Protein AF-A0AAE3UA78-F1 (afdb_monomer)

Organism: NCBI:txid3048013

Solvent-accessible surface area (backbone atoms only — not comparable to full-atom values): 9738 Å² total; per-residue (Å²): 110,79,44,75,43,37,38,24,72,67,59,72,87,42,34,48,101,85,66,49,76,70,72,75,64,82,56,53,62,86,39,56,72,40,74,40,91,92,44,67,39,44,67,65,62,49,52,54,51,53,50,35,54,49,52,42,55,51,49,49,39,51,73,65,72,45,67,33,35,30,26,77,39,68,50,72,69,68,50,84,81,46,42,64,52,41,40,59,68,72,39,62,69,37,65,68,47,47,54,47,62,75,67,64,53,69,73,43,75,37,45,66,74,53,44,51,47,53,50,52,33,40,68,54,61,49,29,48,45,30,36,32,26,73,83,64,46,42,35,42,34,63,56,69,67,62,35,33,37,42,28,25,57,62,81,96,53,68,56,68,61,49,51,50,47,33,50,75,53,63,31,33,77,106

Radius of gyration: 16.32 Å; Cα contacts (8 Å, |Δi|>4): 278; chains: 1; bounding box: 40×38×39 Å

Secondary structure (DSSP, 8-state):
--EEEEEES--GGGB-TTS-B------SGGGTT-EETTEEPPHHHHHHHHHHHHHHHHHHHHHTT-SEEEEEEEEE---HHHHHHIIIIISTT-HHHHHHHHH--TT-EEEHHHHHHHHHHHHTTSEEEEEEETTSSEEEEE-STT-EEEEES-S-S-HHHHHHHHHHTT-EE-

Structure (mmCIF, N/CA/C/O backbone):
data_AF-A0AAE3UA78-F1
#
_entry.id   AF-A0AAE3UA78-F1
#
loop_
_atom_site.group_PDB
_atom_site.id
_atom_site.type_symbol
_atom_site.label_atom_id
_atom_site.label_alt_id
_atom_site.label_comp_id
_atom_site.label_asym_id
_atom_site.label_entity_id
_atom_site.label_seq_id
_atom_site.pdbx_PDB_ins_code
_atom_site.Cartn_x
_atom_site.Cartn_y
_atom_site.Cartn_z
_atom_site.occupancy
_atom_site.B_iso_or_equiv
_atom_site.auth_seq_id
_atom_site.auth_comp_id
_atom_site.auth_asym_id
_atom_site.auth_atom_id
_atom_site.pdbx_PDB_model_num
ATOM 1 N N . MET A 1 1 ? 1.508 2.091 -18.743 1.00 86.06 1 MET A N 1
ATOM 2 C CA . MET A 1 1 ? 1.690 0.675 -18.362 1.00 86.06 1 MET A CA 1
ATOM 3 C C . MET A 1 1 ? 1.033 -0.198 -19.419 1.00 86.06 1 MET A C 1
ATOM 5 O O . MET A 1 1 ? 0.028 0.230 -19.976 1.00 86.06 1 MET A O 1
ATOM 9 N N . GLU A 1 2 ? 1.620 -1.348 -19.746 1.00 87.25 2 GLU A N 1
ATOM 10 C CA . GLU A 1 2 ? 1.086 -2.314 -20.726 1.00 87.25 2 GLU A CA 1
ATOM 11 C C . GLU A 1 2 ? 0.083 -3.287 -20.090 1.00 87.25 2 GLU A C 1
ATOM 13 O O . GLU A 1 2 ? -0.851 -3.748 -20.743 1.00 87.25 2 GLU A O 1
ATOM 18 N N . LEU A 1 3 ? 0.269 -3.567 -18.800 1.00 92.62 3 LEU A N 1
ATOM 19 C CA . LEU A 1 3 ? -0.589 -4.403 -17.972 1.00 92.62 3 LEU A CA 1
ATOM 20 C C . LEU A 1 3 ? -0.869 -3.672 -16.661 1.00 92.62 3 LEU A C 1
ATOM 22 O O . LEU A 1 3 ? 0.022 -3.021 -16.123 1.00 92.62 3 LEU A O 1
ATOM 26 N N . GLU A 1 4 ? -2.080 -3.805 -16.130 1.00 95.06 4 GLU A N 1
ATOM 27 C CA . GLU A 1 4 ? -2.431 -3.312 -14.800 1.00 95.06 4 GLU A CA 1
ATOM 28 C C . GLU A 1 4 ? -3.266 -4.357 -14.063 1.00 95.06 4 GLU A C 1
ATOM 30 O O . GLU A 1 4 ? -4.213 -4.921 -14.614 1.00 95.06 4 GLU A O 1
ATOM 35 N N . TRP A 1 5 ? -2.897 -4.626 -12.815 1.00 96.44 5 TRP A N 1
ATOM 36 C CA . TRP A 1 5 ? -3.636 -5.478 -11.897 1.00 96.44 5 TRP A CA 1
ATOM 37 C C . TRP A 1 5 ? -4.185 -4.659 -10.750 1.00 96.44 5 TRP A C 1
ATOM 39 O O . TRP A 1 5 ? -3.451 -3.939 -10.079 1.00 96.44 5 TRP A O 1
ATOM 49 N N . ARG A 1 6 ? -5.470 -4.842 -10.464 1.00 96.56 6 ARG A N 1
ATOM 50 C CA . ARG A 1 6 ? -6.085 -4.338 -9.245 1.00 96.56 6 ARG A CA 1
ATOM 51 C C . ARG A 1 6 ? -6.090 -5.448 -8.200 1.00 96.56 6 ARG A C 1
ATOM 53 O O . ARG A 1 6 ? -6.832 -6.421 -8.311 1.00 96.56 6 ARG A O 1
ATOM 60 N N . ILE A 1 7 ? -5.246 -5.289 -7.193 1.00 97.94 7 ILE A N 1
ATOM 61 C CA . ILE A 1 7 ? -5.082 -6.188 -6.055 1.00 97.94 7 ILE A CA 1
ATOM 62 C C . ILE A 1 7 ? -5.981 -5.704 -4.915 1.00 97.94 7 ILE A C 1
ATOM 64 O O . ILE A 1 7 ? -5.981 -4.522 -4.572 1.00 97.94 7 ILE A O 1
ATOM 68 N N . SER A 1 8 ? -6.741 -6.613 -4.306 1.00 97.56 8 SER A N 1
ATOM 69 C CA . SER A 1 8 ? -7.599 -6.291 -3.165 1.00 97.56 8 SER A CA 1
ATOM 70 C C . SER A 1 8 ? -7.745 -7.444 -2.167 1.00 97.56 8 SER A C 1
ATOM 72 O O . SER A 1 8 ? -7.515 -8.603 -2.509 1.00 97.56 8 SER A O 1
ATOM 74 N N . LYS A 1 9 ? -8.181 -7.138 -0.940 1.00 97.25 9 LYS A N 1
ATOM 75 C CA . LYS A 1 9 ? -8.572 -8.131 0.077 1.00 97.25 9 LYS A CA 1
ATOM 76 C C . LYS A 1 9 ? -9.901 -8.830 -0.228 1.00 97.25 9 LYS A C 1
ATOM 78 O O . LYS A 1 9 ? -10.221 -9.845 0.383 1.00 97.25 9 LYS A O 1
ATOM 83 N N . TYR A 1 10 ? -10.681 -8.280 -1.157 1.00 96.81 10 TYR A N 1
ATOM 84 C CA . TYR A 1 10 ? -12.036 -8.724 -1.453 1.00 96.81 10 TYR A CA 1
ATOM 85 C C . TYR A 1 10 ? -12.028 -10.031 -2.234 1.00 96.81 10 TYR A C 1
ATOM 87 O O . TYR A 1 10 ? -11.671 -10.068 -3.413 1.00 96.81 10 TYR A O 1
ATOM 95 N N . ASN A 1 11 ? -12.460 -11.105 -1.579 1.00 95.75 11 ASN A N 1
ATOM 96 C CA . ASN A 1 11 ? -12.506 -12.418 -2.202 1.00 95.75 11 ASN A CA 1
ATOM 97 C C . ASN A 1 11 ? -13.602 -12.453 -3.287 1.00 95.75 11 ASN A C 1
ATOM 99 O O . ASN A 1 11 ? -14.776 -12.248 -2.969 1.00 95.75 11 ASN A O 1
ATOM 103 N N . PRO A 1 12 ? -13.268 -12.740 -4.559 1.00 94.81 12 PRO A N 1
ATOM 104 C CA . PRO A 1 12 ? -14.218 -12.675 -5.666 1.00 94.81 12 PRO A CA 1
ATOM 105 C C . PRO A 1 12 ? -15.419 -13.617 -5.517 1.00 94.81 12 PRO A C 1
ATOM 107 O O . PRO A 1 12 ? -16.431 -13.377 -6.166 1.00 94.81 12 PRO A O 1
ATOM 110 N N . ILE A 1 13 ? -15.363 -14.633 -4.644 1.00 95.50 13 ILE A N 1
ATOM 111 C CA . ILE A 1 13 ? -16.521 -15.499 -4.354 1.00 95.50 13 ILE A CA 1
ATOM 112 C C . ILE A 1 13 ? -17.718 -14.734 -3.773 1.00 95.50 13 ILE A C 1
ATOM 114 O O . ILE A 1 13 ? -18.843 -15.209 -3.871 1.00 95.50 13 ILE A O 1
ATOM 118 N N . TYR A 1 14 ? -17.482 -13.567 -3.164 1.00 95.94 14 TYR A N 1
ATOM 119 C CA . TYR A 1 14 ? -18.529 -12.709 -2.606 1.00 95.94 14 TYR A CA 1
ATOM 120 C C . TYR A 1 14 ? -19.005 -11.643 -3.600 1.00 95.94 14 TYR A C 1
ATOM 122 O O . TYR A 1 14 ? -19.631 -10.659 -3.203 1.00 95.94 14 TYR A O 1
ATOM 130 N N . ARG A 1 15 ? -18.681 -11.789 -4.890 1.00 94.75 15 ARG A N 1
ATOM 131 C CA . ARG A 1 15 ? -19.257 -10.959 -5.948 1.00 94.75 15 ARG A CA 1
ATOM 132 C C . ARG A 1 15 ? -20.496 -11.639 -6.516 1.00 94.75 15 ARG A C 1
ATOM 134 O O . ARG A 1 15 ? -20.487 -12.838 -6.779 1.00 94.75 15 ARG A O 1
ATOM 141 N N . ASN A 1 16 ? -21.558 -10.865 -6.716 1.00 94.88 16 ASN A N 1
ATOM 142 C CA . ASN A 1 16 ? -22.754 -11.347 -7.400 1.00 94.88 16 ASN A CA 1
ATOM 143 C C . ASN A 1 16 ? -22.546 -11.411 -8.925 1.00 94.88 16 ASN A C 1
ATOM 145 O O . ASN A 1 16 ? -21.499 -11.027 -9.445 1.00 94.88 16 ASN A O 1
ATOM 149 N N . GLU A 1 17 ? -23.569 -11.856 -9.654 1.00 94.44 17 GLU A N 1
ATOM 150 C CA . GLU A 1 17 ? -23.545 -11.995 -11.120 1.00 94.44 17 GLU A CA 1
ATOM 151 C C . GLU A 1 17 ? -23.252 -10.677 -11.865 1.00 94.44 17 GLU A C 1
ATOM 153 O O . GLU A 1 17 ? -22.747 -10.701 -12.983 1.00 94.44 17 GLU A O 1
ATOM 158 N N . ASN A 1 18 ? -23.499 -9.525 -11.229 1.00 93.19 18 ASN A N 1
ATOM 159 C CA . ASN A 1 18 ? -23.192 -8.197 -11.767 1.00 93.19 18 ASN A CA 1
ATOM 160 C C . ASN A 1 18 ? -21.783 -7.701 -11.380 1.00 93.19 18 ASN A C 1
ATOM 162 O O . ASN A 1 18 ? -21.444 -6.544 -11.625 1.00 93.19 18 ASN A O 1
ATOM 166 N N . GLY A 1 19 ? -20.971 -8.536 -10.724 1.00 89.44 19 GLY A N 1
ATOM 167 C CA . GLY A 1 19 ? -19.626 -8.198 -10.251 1.00 89.44 19 GLY A CA 1
ATOM 168 C C . GLY A 1 19 ? -19.588 -7.332 -8.985 1.00 89.44 19 GLY A C 1
ATOM 169 O O . GLY A 1 19 ? -18.497 -6.991 -8.511 1.00 89.4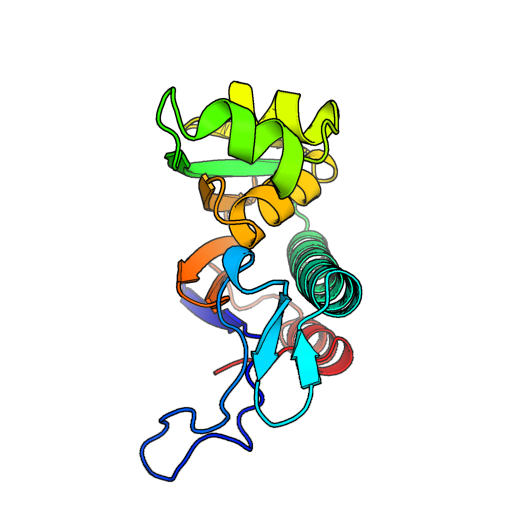4 19 GLY A O 1
ATOM 170 N N . ALA A 1 20 ? -20.742 -6.986 -8.406 1.00 92.12 20 ALA A N 1
ATOM 171 C CA . ALA A 1 20 ? -20.811 -6.188 -7.186 1.00 92.12 20 ALA A CA 1
ATOM 172 C C . ALA A 1 20 ? -20.420 -7.038 -5.973 1.00 92.12 20 ALA A C 1
ATOM 174 O O . ALA A 1 20 ? -20.902 -8.159 -5.825 1.00 92.12 20 ALA A O 1
ATOM 175 N N . TYR A 1 21 ? -19.550 -6.499 -5.116 1.00 94.06 21 TYR A N 1
ATOM 176 C CA . TYR A 1 21 ? -19.159 -7.144 -3.864 1.00 94.06 21 TYR A CA 1
ATOM 177 C C . TYR A 1 21 ? -20.299 -7.031 -2.850 1.00 94.06 21 TYR A C 1
ATOM 179 O O . TYR A 1 21 ? -20.799 -5.930 -2.631 1.00 94.06 21 TYR A O 1
ATOM 187 N N . THR A 1 22 ? -20.736 -8.148 -2.269 1.00 94.81 22 THR A N 1
ATOM 188 C CA . THR A 1 22 ? -21.947 -8.188 -1.430 1.00 94.81 22 THR A CA 1
ATOM 189 C C . THR A 1 22 ? -21.685 -8.506 0.033 1.00 94.81 22 THR A C 1
ATOM 191 O O . THR A 1 22 ? -22.629 -8.487 0.818 1.00 94.81 22 THR A O 1
ATOM 194 N N . LYS A 1 23 ? -20.446 -8.840 0.408 1.00 94.88 23 LYS A N 1
ATOM 195 C CA . LYS A 1 23 ? -20.107 -9.085 1.809 1.00 94.88 23 LYS A CA 1
ATOM 196 C C . LYS A 1 23 ? -19.967 -7.754 2.549 1.00 94.88 23 LYS A C 1
ATOM 198 O O . LYS A 1 23 ? -19.281 -6.856 2.064 1.00 94.88 23 LYS A O 1
ATOM 203 N N . ASP A 1 24 ? -20.621 -7.656 3.703 1.00 94.69 24 ASP A N 1
ATOM 204 C CA . ASP A 1 24 ? -20.521 -6.509 4.603 1.00 94.69 24 ASP A CA 1
ATOM 205 C C . ASP A 1 24 ? -19.254 -6.645 5.451 1.00 94.69 24 ASP A C 1
ATOM 207 O O . ASP A 1 24 ? -19.175 -7.456 6.371 1.00 94.69 24 ASP A O 1
ATOM 211 N N . GLU A 1 25 ? -18.216 -5.904 5.085 1.00 95.38 25 GLU A N 1
ATOM 212 C CA . GLU A 1 25 ? -16.943 -5.894 5.792 1.00 95.38 25 GLU A CA 1
ATOM 213 C C . GLU A 1 25 ? -16.287 -4.517 5.707 1.00 95.38 25 GLU A C 1
ATOM 215 O O . GLU A 1 25 ? -16.608 -3.703 4.843 1.00 95.38 25 GLU A O 1
ATOM 220 N N . TRP A 1 26 ? -15.332 -4.279 6.599 1.00 96.69 26 TRP A N 1
ATOM 221 C CA . TRP A 1 26 ? -14.603 -3.023 6.703 1.00 96.69 26 TRP A CA 1
ATOM 222 C C . TRP A 1 26 ? -13.924 -2.605 5.393 1.00 96.69 26 TRP A C 1
ATOM 224 O O . TRP A 1 26 ? -13.406 -3.436 4.635 1.00 96.69 26 TRP A O 1
ATOM 234 N N . THR A 1 27 ? -13.883 -1.295 5.155 1.00 95.56 27 THR A N 1
ATOM 235 C CA . THR A 1 27 ? -13.275 -0.686 3.962 1.00 95.56 27 THR A CA 1
ATOM 236 C C . THR A 1 27 ? -12.309 0.448 4.290 1.00 95.56 27 THR A C 1
ATOM 238 O O . THR A 1 27 ? -11.640 0.945 3.387 1.00 95.56 27 THR A O 1
ATOM 241 N N . SER A 1 28 ? -12.153 0.808 5.570 1.00 94.50 28 SER A N 1
ATOM 242 C CA . SER A 1 28 ? -11.235 1.860 6.029 1.00 94.50 28 SER A CA 1
ATOM 243 C C . SER A 1 28 ? -10.508 1.477 7.323 1.00 94.50 28 SER A C 1
ATOM 245 O O . SER A 1 28 ? -11.022 0.724 8.151 1.00 94.50 28 SER A O 1
ATOM 247 N N . TYR A 1 29 ? -9.330 2.063 7.559 1.00 93.56 29 TYR A N 1
ATOM 248 C CA . TYR A 1 29 ? -8.639 1.976 8.852 1.00 93.56 29 TYR A CA 1
ATOM 249 C C . TYR A 1 29 ? -9.498 2.556 9.984 1.00 93.56 29 TYR A C 1
ATOM 251 O O . TYR A 1 29 ? -9.480 2.084 11.121 1.00 93.56 29 TYR A O 1
ATOM 259 N N . SER A 1 30 ? -10.290 3.579 9.663 1.00 91.81 30 SER A N 1
ATOM 260 C CA . SER A 1 30 ? -11.193 4.242 10.604 1.00 91.81 30 SER A CA 1
ATOM 261 C C . SER A 1 30 ? -12.371 3.361 11.035 1.00 91.81 30 SER A C 1
ATOM 263 O O . SER A 1 30 ? -13.115 3.750 11.939 1.00 91.81 30 SER A O 1
ATOM 265 N N . ASP A 1 31 ? -12.536 2.184 10.425 1.00 95.81 31 ASP A N 1
ATOM 266 C CA . ASP A 1 31 ? -13.553 1.211 10.806 1.00 95.81 31 ASP A CA 1
ATOM 267 C C . ASP A 1 31 ? -13.165 0.361 12.017 1.00 95.81 31 ASP A C 1
ATOM 269 O O . ASP A 1 31 ? -14.027 -0.336 12.548 1.00 95.81 31 ASP A O 1
ATOM 273 N N . ILE A 1 32 ? -11.908 0.394 12.476 1.00 95.31 32 ILE A N 1
ATOM 274 C CA . ILE A 1 32 ? -11.485 -0.369 13.660 1.00 95.31 32 ILE A CA 1
ATOM 275 C C . ILE A 1 32 ? -12.408 -0.038 14.845 1.00 95.31 32 ILE A C 1
ATOM 277 O O . ILE A 1 32 ? -12.569 1.121 15.238 1.00 95.31 32 ILE A O 1
ATOM 281 N N . GLY A 1 33 ? -13.005 -1.077 15.429 1.00 97.00 33 GLY A N 1
ATOM 282 C CA . GLY A 1 33 ? -13.995 -0.993 16.501 1.00 97.00 33 GLY A CA 1
ATOM 283 C C . GLY A 1 33 ? -15.456 -0.986 16.035 1.00 97.00 33 GLY A C 1
ATOM 284 O O . GLY A 1 33 ? -16.346 -1.064 16.882 1.00 97.00 33 GLY A O 1
ATOM 285 N N . ARG A 1 34 ? -15.734 -0.909 14.726 1.00 97.50 34 ARG A N 1
ATOM 286 C CA . ARG A 1 34 ? -17.081 -1.119 14.165 1.00 97.50 34 ARG A CA 1
ATOM 287 C C . ARG A 1 34 ? -17.428 -2.604 14.142 1.00 97.50 34 ARG A C 1
ATOM 289 O O . ARG A 1 34 ? -16.547 -3.458 14.156 1.00 97.50 34 ARG A O 1
ATOM 296 N N . ILE A 1 35 ? -18.722 -2.897 14.112 1.00 96.56 35 ILE A N 1
ATOM 297 C CA . ILE A 1 35 ? -19.243 -4.259 14.004 1.00 96.56 35 ILE A CA 1
ATOM 298 C C . ILE A 1 35 ? -19.585 -4.512 12.541 1.00 96.56 35 ILE A C 1
ATOM 300 O O . ILE A 1 35 ? -20.304 -3.715 11.944 1.00 96.56 35 ILE A O 1
ATOM 304 N N . TYR A 1 36 ? -19.083 -5.620 12.012 1.00 94.75 36 TYR A N 1
ATOM 305 C CA . TYR A 1 36 ? -19.453 -6.164 10.711 1.00 94.75 36 TYR A CA 1
ATOM 306 C C . TYR A 1 36 ? -19.958 -7.584 10.924 1.00 94.75 36 TYR A C 1
ATOM 308 O O . TYR A 1 36 ? -19.350 -8.345 11.683 1.00 94.75 36 TYR A O 1
ATOM 316 N N . GLU A 1 37 ? -21.080 -7.917 10.287 1.00 88.88 37 GLU A N 1
ATOM 317 C CA . GLU A 1 37 ? -21.836 -9.144 10.558 1.00 88.88 37 GLU A CA 1
ATOM 318 C C . GLU A 1 37 ? -22.113 -9.292 12.073 1.00 88.88 37 GLU A C 1
ATOM 320 O O . GLU A 1 37 ? -22.976 -8.600 12.613 1.00 88.88 37 GLU A O 1
ATOM 325 N N . GLU A 1 38 ? -21.362 -10.139 12.781 1.00 89.44 38 GLU A N 1
ATOM 326 C CA . GLU A 1 38 ? -21.538 -10.405 14.219 1.00 89.44 38 GLU A CA 1
ATOM 327 C C . GLU A 1 38 ? -20.265 -10.159 15.053 1.00 89.44 38 GLU A C 1
ATOM 329 O O . GLU A 1 38 ? -20.237 -10.446 16.252 1.00 89.44 38 GLU A O 1
ATOM 334 N N . SER A 1 39 ? -19.204 -9.611 14.451 1.00 93.06 39 SER A N 1
ATOM 335 C CA . SER A 1 39 ? -17.902 -9.417 15.104 1.00 93.06 39 SER A CA 1
ATOM 336 C C . SER A 1 39 ? -17.412 -7.975 15.025 1.00 93.06 39 SER A C 1
ATOM 338 O O . SER A 1 39 ? -17.601 -7.282 14.026 1.00 93.06 39 SER A O 1
ATOM 340 N N . VAL A 1 40 ? -16.745 -7.523 16.088 1.00 97.19 40 VAL A N 1
ATOM 341 C CA . VAL A 1 40 ? -16.026 -6.244 16.086 1.00 97.19 40 VAL A CA 1
ATOM 342 C C . VAL A 1 40 ? -14.785 -6.391 15.215 1.00 97.19 40 VAL A C 1
ATOM 344 O O . VAL A 1 40 ? -13.967 -7.262 15.487 1.00 97.19 40 VAL A O 1
ATOM 347 N N . PHE A 1 41 ? -14.618 -5.511 14.231 1.00 97.44 41 PHE A N 1
ATOM 348 C CA . PHE A 1 41 ? -13.385 -5.413 13.460 1.00 97.44 41 PHE A CA 1
ATOM 349 C C . PHE A 1 41 ? -12.262 -4.856 14.337 1.00 97.44 41 PHE A C 1
ATOM 3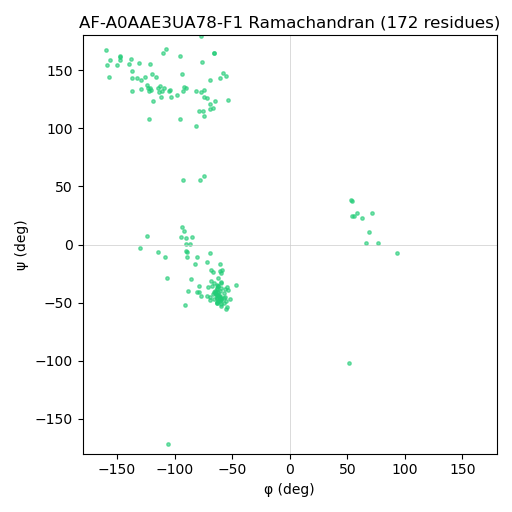51 O O . PHE A 1 41 ? -12.324 -3.729 14.840 1.00 97.44 41 PHE A O 1
ATOM 358 N N . THR A 1 42 ? -11.238 -5.668 14.546 1.00 97.38 42 THR A N 1
ATOM 359 C CA . THR A 1 42 ? -10.145 -5.411 15.480 1.00 97.38 42 THR A CA 1
ATOM 360 C C . THR A 1 42 ? -8.930 -4.788 14.801 1.00 97.38 42 THR A C 1
ATOM 362 O O . THR A 1 42 ? -8.739 -4.854 13.584 1.00 97.38 42 THR A O 1
ATOM 365 N N . LYS A 1 43 ? -8.052 -4.188 15.612 1.00 96.38 43 LYS A N 1
ATOM 366 C CA . LYS A 1 43 ? -6.772 -3.671 15.119 1.00 96.38 43 LYS A CA 1
ATOM 367 C C . LYS A 1 43 ? -5.870 -4.812 14.642 1.00 96.38 43 LYS A C 1
ATOM 369 O O . LYS A 1 43 ? -5.108 -4.637 13.699 1.00 96.38 43 LYS A O 1
ATOM 374 N N . GLU A 1 44 ? -5.953 -5.973 15.275 1.00 97.69 44 GLU A N 1
ATOM 375 C CA . GLU A 1 44 ? -5.186 -7.164 14.930 1.00 97.69 44 GLU A CA 1
ATOM 376 C C . GLU A 1 44 ? -5.536 -7.662 13.520 1.00 97.69 44 GLU A C 1
ATOM 378 O O . GLU A 1 44 ? -4.633 -7.887 12.715 1.00 97.69 44 GLU A O 1
ATOM 383 N N . GLU A 1 45 ? -6.827 -7.738 13.182 1.00 97.31 45 GLU A N 1
ATOM 384 C CA . GLU A 1 45 ? -7.295 -8.089 11.831 1.00 97.31 45 GLU A CA 1
ATOM 385 C C . GLU A 1 45 ? -6.854 -7.060 10.780 1.00 97.31 45 GLU A C 1
ATOM 387 O O . GLU A 1 45 ? -6.463 -7.423 9.662 1.00 97.31 45 GLU A O 1
ATOM 392 N N . TYR A 1 46 ? -6.874 -5.771 11.143 1.00 97.75 46 TYR A N 1
ATOM 393 C CA . TYR A 1 46 ? -6.339 -4.717 10.287 1.00 97.75 46 TYR A CA 1
ATOM 394 C C . TYR A 1 46 ? -4.850 -4.936 10.001 1.00 97.75 46 TYR A C 1
ATOM 396 O O . TYR A 1 46 ? -4.445 -4.963 8.839 1.00 97.75 46 TYR A O 1
ATOM 404 N N . LEU A 1 47 ? -4.037 -5.116 11.048 1.00 97.56 47 LEU A N 1
ATOM 405 C CA . LEU A 1 47 ? -2.586 -5.279 10.927 1.00 97.56 47 LEU A CA 1
ATOM 406 C C . LEU A 1 47 ? -2.213 -6.542 10.145 1.00 97.56 47 LEU A C 1
ATOM 408 O O . LEU A 1 47 ? -1.245 -6.529 9.384 1.00 97.56 47 LEU A O 1
ATOM 412 N N . GLU A 1 48 ? -2.989 -7.619 10.283 1.00 98.31 48 GLU A N 1
ATOM 413 C CA . GLU A 1 48 ? -2.813 -8.809 9.454 1.00 98.31 48 GLU A CA 1
ATOM 414 C C . GLU A 1 48 ? -3.011 -8.472 7.971 1.00 98.31 48 GLU A C 1
ATOM 416 O O . GLU A 1 48 ? -2.191 -8.847 7.129 1.00 98.31 48 GLU A O 1
ATOM 421 N N . THR A 1 49 ? -4.063 -7.720 7.645 1.00 98.06 49 THR A N 1
ATOM 422 C CA . THR A 1 49 ? -4.347 -7.329 6.263 1.00 98.06 49 THR A CA 1
ATOM 423 C C . THR A 1 49 ? -3.318 -6.340 5.721 1.00 98.06 49 THR A C 1
ATOM 425 O O . THR A 1 49 ? -2.791 -6.564 4.632 1.00 98.06 49 THR A O 1
ATOM 428 N N . GLU A 1 50 ? -2.949 -5.308 6.483 1.00 98.12 50 GLU A N 1
ATOM 429 C CA . GLU A 1 50 ? -1.858 -4.378 6.156 1.00 98.12 50 GLU A CA 1
ATOM 430 C C . GLU A 1 50 ? -0.563 -5.144 5.832 1.00 98.12 50 GLU A C 1
ATOM 432 O O . GLU A 1 50 ? 0.058 -4.929 4.786 1.00 98.12 50 GLU A O 1
ATOM 437 N N . GLY A 1 51 ? -0.210 -6.127 6.666 1.00 98.25 51 GLY A N 1
ATOM 438 C CA . GLY A 1 51 ? 0.949 -6.992 6.460 1.00 98.25 51 GLY A CA 1
ATOM 439 C C . GLY A 1 51 ? 0.899 -7.795 5.155 1.00 98.25 51 GLY A C 1
ATOM 440 O O . GLY A 1 51 ? 1.932 -7.946 4.494 1.00 98.25 51 GLY A O 1
ATOM 441 N N . ARG A 1 52 ? -0.282 -8.273 4.736 1.00 98.44 52 ARG A N 1
ATOM 442 C CA . ARG A 1 52 ? -0.463 -8.981 3.452 1.00 98.44 52 ARG A CA 1
ATOM 443 C C . ARG A 1 52 ? -0.149 -8.069 2.264 1.00 98.44 52 ARG A C 1
ATOM 445 O O . ARG A 1 52 ? 0.613 -8.481 1.389 1.00 98.44 52 ARG A O 1
ATOM 452 N N . TYR A 1 53 ? -0.659 -6.833 2.255 1.00 98.44 53 TYR A N 1
ATOM 453 C CA . TYR A 1 53 ? -0.361 -5.856 1.195 1.00 98.44 53 TYR A CA 1
ATOM 454 C C . TYR A 1 53 ? 1.123 -5.513 1.145 1.00 98.44 53 TYR A C 1
ATOM 456 O O . TYR A 1 53 ? 1.730 -5.592 0.077 1.00 98.44 53 TYR A O 1
ATOM 464 N N . ILE A 1 54 ? 1.726 -5.191 2.294 1.00 97.88 54 ILE A N 1
ATOM 465 C CA . ILE A 1 54 ? 3.153 -4.851 2.368 1.00 97.88 54 ILE A CA 1
ATOM 466 C C . ILE A 1 54 ? 3.997 -5.992 1.811 1.00 97.88 54 ILE A C 1
ATOM 468 O O . ILE A 1 54 ? 4.899 -5.762 1.004 1.00 97.88 54 ILE A O 1
ATOM 472 N N . LYS A 1 55 ? 3.695 -7.231 2.205 1.00 97.69 55 LYS A N 1
ATOM 473 C CA . LYS A 1 55 ? 4.431 -8.411 1.756 1.00 97.69 55 LYS A CA 1
ATOM 474 C C . LYS A 1 55 ? 4.316 -8.623 0.248 1.00 97.69 55 LYS A C 1
ATOM 476 O O . LYS A 1 55 ? 5.345 -8.773 -0.406 1.00 97.69 55 LYS A O 1
ATOM 481 N N . VAL A 1 56 ? 3.097 -8.602 -0.291 1.00 98.19 56 VAL A N 1
ATOM 482 C CA . VAL A 1 56 ? 2.837 -8.810 -1.723 1.00 98.19 56 VAL A CA 1
ATOM 483 C C . VAL A 1 56 ? 3.485 -7.715 -2.568 1.00 98.19 56 VAL A C 1
ATOM 485 O O . VAL A 1 56 ? 4.221 -8.024 -3.501 1.00 98.19 56 VAL A O 1
ATOM 488 N N . ILE A 1 57 ? 3.288 -6.443 -2.218 1.00 98.00 57 ILE A N 1
ATOM 489 C CA . ILE A 1 57 ? 3.849 -5.313 -2.973 1.00 98.00 57 ILE A CA 1
ATOM 490 C C . ILE A 1 57 ? 5.383 -5.311 -2.901 1.00 98.00 57 ILE A C 1
ATOM 492 O O . ILE A 1 57 ? 6.055 -5.091 -3.909 1.00 98.00 57 ILE A O 1
ATOM 496 N N . THR A 1 58 ? 5.962 -5.629 -1.739 1.00 97.00 58 THR A N 1
ATOM 497 C CA . THR A 1 58 ? 7.422 -5.769 -1.605 1.00 97.00 58 THR A CA 1
ATOM 498 C C . THR A 1 58 ? 7.962 -6.905 -2.475 1.00 97.00 58 THR A C 1
ATOM 500 O O . THR A 1 58 ? 9.026 -6.760 -3.075 1.00 97.00 58 THR A O 1
ATOM 503 N N . GLU A 1 59 ? 7.264 -8.040 -2.552 1.00 96.56 59 GLU A N 1
ATOM 504 C CA . GLU A 1 59 ? 7.667 -9.160 -3.407 1.00 96.56 59 GLU A CA 1
ATOM 505 C C . GLU A 1 59 ? 7.576 -8.805 -4.895 1.00 96.56 59 GLU A C 1
ATOM 507 O O . GLU A 1 59 ? 8.521 -9.081 -5.631 1.00 96.56 59 GLU A O 1
ATOM 512 N N . ILE A 1 60 ? 6.511 -8.117 -5.317 1.00 97.06 60 ILE A N 1
ATOM 513 C CA . ILE A 1 60 ? 6.359 -7.594 -6.683 1.00 97.06 60 ILE A CA 1
ATOM 514 C C . ILE A 1 60 ? 7.557 -6.728 -7.069 1.00 97.06 60 ILE A C 1
ATOM 516 O O . ILE A 1 60 ? 8.202 -6.983 -8.084 1.00 97.06 60 ILE A O 1
ATOM 520 N N . LEU A 1 61 ? 7.879 -5.726 -6.252 1.00 96.38 61 LEU A N 1
ATOM 521 C CA . LEU A 1 61 ? 8.980 -4.802 -6.528 1.00 96.38 61 LEU A CA 1
ATOM 522 C C . LEU A 1 61 ? 10.336 -5.515 -6.569 1.00 96.38 61 LEU A C 1
ATOM 524 O O . LEU A 1 61 ? 11.159 -5.229 -7.436 1.00 96.38 61 LEU A O 1
ATOM 528 N N . ARG A 1 62 ? 10.556 -6.509 -5.699 1.00 95.38 62 ARG A N 1
ATOM 529 C CA . ARG A 1 62 ? 11.759 -7.355 -5.761 1.00 95.38 62 ARG A CA 1
ATOM 530 C C . ARG A 1 62 ? 11.839 -8.152 -7.060 1.00 95.38 62 ARG A C 1
ATOM 532 O O . ARG A 1 62 ? 12.906 -8.204 -7.659 1.00 95.38 62 ARG A O 1
ATOM 539 N N . LEU A 1 63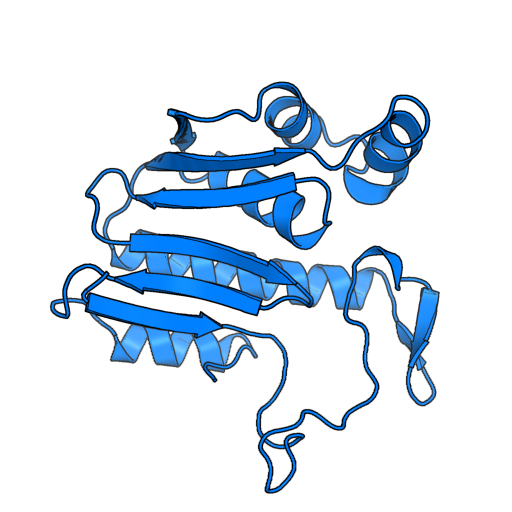 ? 10.733 -8.750 -7.505 1.00 95.44 63 LEU A N 1
ATOM 540 C CA . LEU A 1 63 ? 10.673 -9.483 -8.776 1.00 95.44 63 LEU A CA 1
ATOM 541 C C . LEU A 1 63 ? 10.850 -8.559 -9.989 1.00 95.44 63 LEU A C 1
ATOM 543 O O . LEU A 1 63 ? 11.316 -9.007 -11.031 1.00 95.44 63 LEU A O 1
ATOM 547 N N . CYS A 1 64 ? 10.545 -7.270 -9.834 1.00 94.38 64 CYS A N 1
ATOM 548 C CA . CYS A 1 64 ? 10.831 -6.228 -10.817 1.00 94.38 64 CYS A CA 1
ATOM 549 C C . CYS A 1 64 ? 12.254 -5.654 -10.700 1.00 94.38 64 CYS A C 1
ATOM 551 O O . CYS A 1 64 ? 12.560 -4.689 -11.393 1.00 94.38 64 CYS A O 1
ATOM 553 N N . ASN A 1 65 ? 13.124 -6.209 -9.845 1.00 94.50 65 ASN A N 1
ATOM 554 C CA . ASN A 1 65 ? 14.483 -5.715 -9.578 1.00 94.50 65 ASN A CA 1
ATOM 555 C C . ASN A 1 65 ? 14.535 -4.231 -9.165 1.00 94.50 65 ASN A C 1
ATOM 557 O O . ASN A 1 65 ? 15.439 -3.500 -9.569 1.00 94.50 65 ASN A O 1
ATOM 561 N N . THR A 1 66 ? 13.549 -3.774 -8.392 1.00 96.00 66 THR A N 1
ATOM 562 C CA . THR A 1 66 ? 13.480 -2.396 -7.894 1.00 96.00 66 THR A CA 1
ATOM 563 C C . THR A 1 66 ? 14.362 -2.206 -6.662 1.00 96.00 66 THR A C 1
ATOM 565 O O . THR A 1 66 ? 14.260 -2.974 -5.702 1.00 96.00 66 THR A O 1
ATOM 568 N N . GLN A 1 67 ? 15.172 -1.143 -6.650 1.00 96.50 67 GLN A N 1
ATOM 569 C CA . GLN A 1 67 ? 16.016 -0.777 -5.502 1.00 96.50 67 GLN A CA 1
ATOM 570 C C . GLN A 1 67 ? 15.488 0.446 -4.747 1.00 96.50 67 GLN A C 1
ATOM 572 O O . GLN A 1 67 ? 15.692 0.575 -3.536 1.00 96.50 67 GLN A O 1
ATOM 577 N N . GLN A 1 68 ? 14.795 1.330 -5.456 1.00 97.88 68 GLN A N 1
ATOM 578 C CA . GLN A 1 68 ? 14.157 2.517 -4.906 1.00 97.88 68 GLN A CA 1
ATOM 579 C C . GLN A 1 68 ? 12.877 2.839 -5.682 1.00 97.88 68 GLN A C 1
ATOM 581 O O . GLN A 1 68 ? 12.701 2.433 -6.833 1.00 97.88 68 GLN A O 1
ATOM 586 N N . VAL A 1 69 ? 11.989 3.595 -5.051 1.00 98.12 69 VAL A N 1
ATOM 587 C CA . VAL A 1 69 ? 10.755 4.089 -5.665 1.00 98.12 69 VAL A CA 1
ATOM 588 C C . VAL A 1 69 ? 10.735 5.609 -5.660 1.00 98.12 69 VAL A C 1
ATOM 590 O O . VAL A 1 69 ? 11.248 6.238 -4.736 1.00 98.12 69 VAL A O 1
ATOM 593 N N . VAL A 1 70 ? 10.133 6.191 -6.690 1.00 98.31 70 VAL A N 1
ATOM 594 C CA . VAL A 1 70 ? 9.921 7.632 -6.834 1.00 98.31 70 VAL A CA 1
ATOM 595 C C . VAL A 1 70 ? 8.439 7.934 -6.667 1.00 98.31 70 VAL A C 1
ATOM 597 O O . VAL A 1 70 ? 7.593 7.252 -7.248 1.00 98.31 70 VAL A O 1
ATOM 600 N N . VAL A 1 71 ? 8.112 8.960 -5.888 1.00 98.38 71 VAL A N 1
ATOM 601 C CA . VAL A 1 71 ? 6.742 9.468 -5.776 1.00 98.38 71 VAL A CA 1
ATOM 602 C C . VAL A 1 71 ? 6.403 10.262 -7.032 1.00 98.38 71 VAL A C 1
ATOM 604 O O . VAL A 1 71 ? 6.976 11.318 -7.268 1.00 98.38 71 VAL A O 1
ATOM 607 N N . ILE A 1 72 ? 5.449 9.775 -7.822 1.00 98.06 72 ILE A N 1
ATOM 608 C CA . ILE A 1 72 ? 5.036 10.407 -9.089 1.00 98.06 72 ILE A CA 1
ATOM 609 C C . ILE A 1 72 ? 3.654 11.072 -9.010 1.00 98.06 72 ILE A C 1
ATOM 611 O O . ILE A 1 72 ? 3.267 11.816 -9.907 1.00 98.06 72 ILE A O 1
ATOM 615 N N . ALA A 1 73 ? 2.910 10.825 -7.931 1.00 97.75 73 ALA A N 1
ATOM 616 C CA . ALA A 1 73 ? 1.733 11.591 -7.532 1.00 97.75 73 ALA A CA 1
ATOM 617 C C . ALA A 1 73 ? 1.512 11.412 -6.026 1.00 97.75 73 ALA A C 1
ATOM 619 O O . ALA A 1 73 ? 1.742 10.314 -5.514 1.00 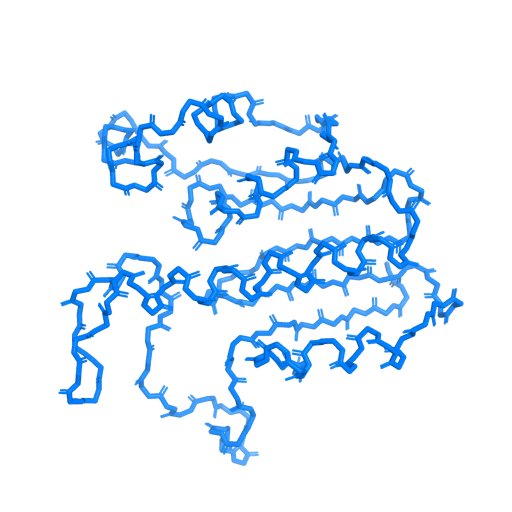97.75 73 ALA A O 1
ATOM 620 N N . CYS A 1 74 ? 1.060 12.447 -5.314 1.00 96.44 74 CYS A N 1
ATOM 621 C CA . CYS A 1 74 ? 0.716 12.308 -3.901 1.00 96.44 74 CYS A CA 1
ATOM 622 C C . CYS A 1 74 ? -0.241 13.377 -3.368 1.00 96.44 74 CYS A C 1
ATOM 624 O O . CYS A 1 74 ? -0.225 14.520 -3.820 1.00 96.44 74 CYS A O 1
ATOM 626 N N . GLU A 1 75 ? -0.977 13.018 -2.318 1.00 93.69 75 GLU A N 1
ATOM 627 C CA . GLU A 1 75 ? -1.783 13.916 -1.489 1.00 93.69 75 GLU A CA 1
ATOM 628 C C . GLU A 1 75 ? -1.605 13.567 -0.000 1.00 93.69 75 GLU A C 1
ATOM 630 O O . GLU A 1 75 ? -1.375 12.410 0.355 1.00 93.69 75 GLU A O 1
ATOM 635 N N . LYS A 1 76 ? -1.713 14.566 0.888 1.00 90.19 76 LYS A N 1
ATOM 636 C CA . LYS A 1 76 ? -1.712 14.378 2.352 1.00 90.19 76 LYS A CA 1
ATOM 637 C C . LYS A 1 76 ? -3.085 14.707 2.914 1.00 90.19 76 LYS A C 1
ATOM 639 O O . LYS A 1 76 ? -3.569 15.824 2.740 1.00 90.19 76 LYS A O 1
ATOM 644 N N . PHE A 1 77 ? -3.670 13.792 3.676 1.00 81.94 77 PHE A N 1
ATOM 645 C CA . PHE A 1 77 ? -5.030 13.951 4.194 1.00 81.94 77 PHE A CA 1
ATOM 646 C C . PHE A 1 77 ? -5.058 14.591 5.588 1.00 81.94 77 PHE A C 1
ATOM 648 O O . PHE A 1 77 ? -5.608 14.035 6.539 1.00 81.94 77 PHE A O 1
ATOM 655 N N . THR A 1 78 ? -4.443 15.774 5.745 1.00 75.75 78 THR A N 1
ATOM 656 C CA . THR A 1 78 ? -4.306 16.407 7.074 1.00 75.75 78 THR A CA 1
ATOM 657 C C . THR A 1 78 ? -4.760 17.854 7.139 1.00 75.75 78 THR A C 1
ATOM 659 O O . THR A 1 78 ? -4.319 18.687 6.351 1.00 75.75 78 THR A O 1
ATOM 662 N N . THR A 1 79 ? -5.536 18.170 8.175 1.00 65.81 79 THR A N 1
ATOM 663 C CA . THR A 1 79 ? -5.714 19.520 8.718 1.00 65.81 79 THR A CA 1
ATOM 664 C C . THR A 1 79 ? -4.979 19.629 10.058 1.00 65.81 79 THR A C 1
ATOM 666 O O . THR A 1 79 ? -4.568 18.624 10.643 1.00 65.81 79 THR A O 1
ATOM 669 N N . VAL A 1 80 ? -4.825 20.845 10.597 1.00 62.06 80 VAL A N 1
ATOM 670 C CA . VAL A 1 80 ? -4.204 21.053 11.923 1.00 62.06 80 VAL A CA 1
ATOM 671 C C . VAL A 1 80 ? -4.938 20.260 13.014 1.00 62.06 80 VAL A C 1
ATOM 673 O O . VAL A 1 80 ? -4.298 19.680 13.889 1.00 62.06 80 VAL A O 1
ATOM 676 N N . GLN A 1 81 ? -6.270 20.178 12.938 1.00 64.88 81 GLN A N 1
ATOM 677 C CA . GLN A 1 81 ? -7.091 19.435 13.895 1.00 64.88 81 GLN A CA 1
ATOM 678 C C . GLN A 1 81 ? -6.923 17.916 13.754 1.00 64.88 81 GLN A C 1
ATOM 680 O O . GLN A 1 81 ? -6.908 17.214 14.766 1.00 64.88 81 GLN A O 1
ATOM 685 N N . THR A 1 82 ? -6.760 17.393 12.532 1.00 75.69 82 THR A N 1
ATOM 686 C CA . THR A 1 82 ? -6.561 15.948 12.326 1.00 75.69 82 THR A CA 1
ATOM 687 C C . THR A 1 82 ? -5.118 15.505 12.543 1.00 75.69 82 THR A C 1
ATOM 689 O O . THR A 1 82 ? -4.892 14.330 12.812 1.00 75.69 82 THR A O 1
ATOM 692 N N . LYS A 1 83 ? -4.139 16.419 12.543 1.00 77.81 83 LYS A N 1
ATOM 693 C CA . LYS A 1 83 ? -2.720 16.084 12.741 1.00 77.81 83 LYS A CA 1
ATOM 694 C C . LYS A 1 83 ? -2.469 15.341 14.059 1.00 77.81 83 LYS A C 1
ATOM 696 O O . LYS A 1 83 ? -1.885 14.265 14.051 1.00 77.81 83 LYS A O 1
ATOM 701 N N . ALA A 1 84 ? -2.970 15.843 15.188 1.00 79.62 84 ALA A N 1
ATOM 702 C CA . ALA A 1 84 ? -2.801 15.159 16.477 1.00 79.62 84 ALA A CA 1
ATOM 703 C C . ALA A 1 84 ? -3.460 13.763 16.500 1.00 79.62 84 ALA A C 1
ATOM 705 O O . ALA A 1 84 ? -2.926 12.828 17.099 1.00 79.62 84 ALA A O 1
ATOM 706 N N . LEU A 1 85 ? -4.605 13.617 15.824 1.00 78.62 85 LEU A N 1
ATOM 707 C CA . LEU A 1 85 ? -5.309 12.344 15.685 1.00 78.62 85 LEU A CA 1
ATOM 708 C C . LEU A 1 85 ? -4.491 11.347 14.859 1.00 78.62 85 LEU A C 1
ATOM 710 O O . LEU A 1 85 ? -4.318 10.213 15.292 1.00 78.62 85 LEU A O 1
ATOM 714 N N . ILE A 1 86 ? -3.959 11.786 13.720 1.00 82.12 86 ILE A N 1
ATOM 715 C CA . ILE A 1 86 ? -3.136 10.979 12.817 1.00 82.12 86 ILE A CA 1
ATOM 716 C C . ILE A 1 86 ? -1.891 10.482 13.547 1.00 82.12 86 ILE A C 1
ATOM 718 O O . ILE A 1 86 ? -1.661 9.279 13.598 1.00 82.12 86 ILE A O 1
ATOM 722 N N . TYR A 1 87 ? -1.140 11.369 14.202 1.00 83.75 87 TYR A N 1
ATOM 723 C CA . TYR A 1 87 ? 0.106 10.991 14.878 1.00 83.75 87 TYR A CA 1
ATOM 724 C C . TYR A 1 87 ? -0.139 9.971 15.992 1.00 83.75 87 TYR A C 1
ATOM 726 O O . TYR A 1 87 ? 0.579 8.979 16.102 1.00 83.75 87 TYR A O 1
ATOM 734 N N . LYS A 1 88 ? -1.187 10.186 16.797 1.00 84.12 88 LYS A N 1
ATOM 735 C CA . LYS A 1 88 ? -1.487 9.321 17.939 1.00 84.12 88 LYS A CA 1
ATOM 736 C C . LYS A 1 88 ? -2.144 8.003 17.534 1.00 84.12 88 LYS A C 1
ATOM 738 O O . LYS A 1 88 ? -1.809 6.975 18.11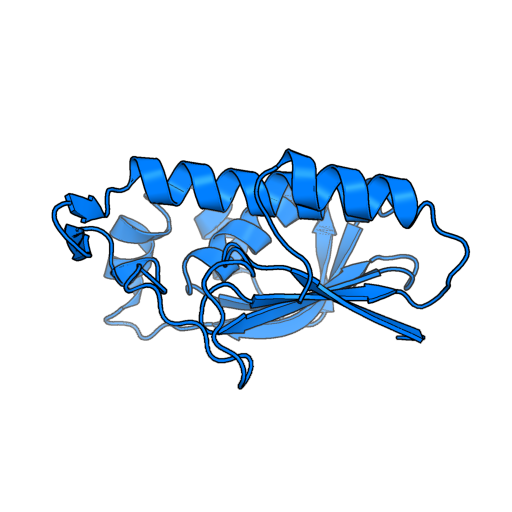1 1.00 84.12 88 LYS A O 1
ATOM 743 N N . LYS A 1 89 ? -3.127 8.036 16.630 1.00 84.00 89 LYS A N 1
ATOM 744 C CA . LYS A 1 89 ? -3.922 6.852 16.279 1.00 84.00 89 LYS A CA 1
ATOM 745 C C . LYS A 1 89 ? -3.320 6.080 15.118 1.00 84.00 89 LYS A C 1
ATOM 747 O O . LYS A 1 89 ? -3.123 4.885 15.254 1.00 84.00 89 LYS A O 1
ATOM 752 N N . MET A 1 90 ? -3.030 6.760 14.013 1.00 87.69 90 MET A N 1
ATOM 753 C CA . MET A 1 90 ? -2.636 6.114 12.760 1.00 87.69 90 MET A CA 1
ATOM 754 C C . MET A 1 90 ? -1.130 5.879 12.673 1.00 87.69 90 MET A C 1
ATOM 756 O O . MET A 1 90 ? -0.717 4.820 12.222 1.00 87.69 90 MET A O 1
ATOM 760 N N . LEU A 1 91 ? -0.303 6.826 13.121 1.00 89.81 91 LEU A N 1
ATOM 761 C CA . LEU A 1 91 ? 1.159 6.679 13.095 1.00 89.81 91 LEU A CA 1
ATOM 762 C C . LEU A 1 91 ? 1.708 6.027 14.363 1.00 89.81 91 LEU A C 1
ATOM 764 O O . LEU A 1 91 ? 2.883 5.698 14.406 1.00 89.81 91 LEU A O 1
ATOM 768 N N . GLU A 1 92 ? 0.881 5.876 15.402 1.00 89.19 92 GLU A N 1
ATOM 769 C CA . GLU A 1 92 ? 1.246 5.253 16.685 1.00 89.19 92 GLU A CA 1
ATOM 770 C C . GLU A 1 92 ? 2.485 5.869 17.358 1.00 89.19 92 GLU A C 1
ATOM 772 O O . GLU A 1 92 ? 3.145 5.241 18.181 1.00 89.19 92 GLU A O 1
ATOM 777 N N . ASN A 1 93 ? 2.781 7.132 17.044 1.00 87.50 93 ASN A N 1
ATOM 778 C CA . ASN A 1 93 ? 4.027 7.816 17.393 1.00 87.50 93 ASN A CA 1
ATOM 779 C C . ASN A 1 93 ? 5.310 7.104 16.916 1.00 87.50 93 ASN A C 1
ATOM 781 O O . ASN A 1 93 ? 6.374 7.327 17.491 1.00 87.50 93 ASN A O 1
ATOM 785 N N . ASP A 1 94 ? 5.228 6.276 15.873 1.00 94.56 94 ASP A N 1
ATOM 786 C CA . ASP A 1 94 ? 6.384 5.653 15.237 1.00 94.56 94 ASP A CA 1
ATOM 787 C C . ASP A 1 94 ? 7.242 6.735 14.549 1.00 94.56 94 ASP A C 1
ATOM 789 O O . ASP A 1 94 ? 6.770 7.397 13.612 1.00 94.56 94 ASP A O 1
ATOM 793 N N . PRO A 1 95 ? 8.504 6.939 14.979 1.00 94.06 95 PRO A N 1
ATOM 794 C CA . PRO A 1 95 ? 9.366 7.968 14.408 1.00 94.06 95 PRO A CA 1
ATOM 795 C C . PRO A 1 95 ? 9.622 7.792 12.908 1.00 94.06 95 PRO A C 1
ATOM 797 O O . PRO A 1 95 ? 9.763 8.791 12.201 1.00 94.06 95 PRO A O 1
ATOM 800 N N . ALA A 1 96 ? 9.670 6.558 12.400 1.00 94.94 96 ALA A N 1
ATOM 801 C CA . ALA A 1 96 ? 9.910 6.296 10.986 1.00 94.94 96 ALA A CA 1
ATOM 802 C C . ALA A 1 96 ? 8.688 6.688 10.145 1.00 94.94 96 ALA A C 1
ATOM 804 O O . ALA A 1 96 ? 8.837 7.382 9.138 1.00 94.94 96 ALA A O 1
ATOM 805 N N . LEU A 1 97 ? 7.476 6.337 10.594 1.00 95.50 97 LEU A N 1
ATOM 806 C CA . LEU A 1 97 ? 6.237 6.758 9.931 1.00 95.50 97 LEU A CA 1
ATOM 807 C C . LEU A 1 97 ? 6.066 8.279 9.963 1.00 95.50 97 LEU A C 1
ATOM 809 O O . LEU A 1 97 ? 5.729 8.873 8.940 1.00 95.50 97 LEU A O 1
ATOM 813 N N . ILE A 1 98 ? 6.339 8.915 11.107 1.00 94.62 98 ILE A N 1
ATOM 814 C CA . ILE A 1 98 ? 6.289 10.377 11.251 1.00 94.62 98 ILE A CA 1
ATOM 815 C C . ILE A 1 98 ? 7.275 11.048 10.294 1.00 94.62 98 ILE A C 1
ATOM 817 O O . ILE A 1 98 ? 6.891 11.967 9.573 1.00 94.62 98 ILE A O 1
ATOM 821 N N . THR A 1 99 ? 8.521 10.572 10.248 1.00 95.25 99 THR A N 1
ATOM 822 C CA . THR A 1 99 ? 9.560 11.151 9.386 1.00 95.25 99 THR A CA 1
ATOM 823 C C . THR A 1 99 ? 9.155 11.096 7.918 1.00 95.25 99 THR A C 1
ATOM 825 O O . THR A 1 99 ? 9.255 12.107 7.219 1.00 95.25 99 THR A O 1
ATOM 828 N N . ILE A 1 100 ? 8.657 9.946 7.450 1.00 95.62 100 ILE A N 1
ATOM 829 C CA . ILE A 1 100 ? 8.169 9.811 6.075 1.00 95.62 100 ILE A CA 1
ATOM 830 C C . ILE A 1 100 ? 6.980 10.739 5.856 1.00 95.62 100 ILE A C 1
ATOM 832 O O . ILE A 1 100 ? 7.009 11.532 4.923 1.00 95.62 100 ILE A O 1
ATOM 836 N N . PHE A 1 101 ? 5.974 10.704 6.730 1.00 94.81 101 PHE A N 1
ATOM 837 C CA . PHE A 1 101 ? 4.762 11.508 6.604 1.00 94.81 101 PHE A CA 1
ATOM 838 C C . PHE A 1 101 ? 5.055 13.020 6.514 1.00 94.81 101 PHE A C 1
ATOM 840 O O . PHE A 1 101 ? 4.524 13.714 5.641 1.00 94.81 101 PHE A O 1
ATOM 847 N N . GLU A 1 102 ? 5.933 13.548 7.368 1.00 92.44 102 GLU A N 1
ATOM 848 C CA . GLU A 1 102 ? 6.307 14.967 7.359 1.00 92.44 102 GLU A CA 1
ATOM 849 C C . GLU A 1 102 ? 7.010 15.358 6.064 1.00 92.44 102 GLU A C 1
ATOM 851 O O . GLU A 1 102 ? 6.677 16.382 5.467 1.00 92.44 102 GLU A O 1
ATOM 856 N N . ASN A 1 103 ? 7.896 14.493 5.579 1.00 94.06 103 ASN A N 1
ATOM 857 C CA . ASN A 1 103 ? 8.707 14.753 4.401 1.00 94.06 103 ASN A CA 1
ATOM 858 C C . ASN A 1 103 ? 8.064 14.287 3.089 1.00 94.06 103 ASN A C 1
ATOM 860 O O . ASN A 1 103 ? 8.637 14.556 2.046 1.00 94.06 103 ASN A O 1
ATOM 864 N N . PHE A 1 104 ? 6.917 13.609 3.093 1.00 95.31 104 PHE A N 1
ATOM 865 C CA . PHE A 1 104 ? 6.339 13.022 1.880 1.00 95.31 104 PHE A CA 1
ATOM 866 C C . PHE A 1 104 ? 5.939 14.095 0.858 1.00 95.31 104 PHE A C 1
ATOM 868 O O . PHE A 1 104 ? 5.175 14.997 1.198 1.00 95.31 104 PHE A O 1
ATOM 875 N N . GLU A 1 105 ? 6.450 14.027 -0.368 1.00 96.06 105 GLU A N 1
ATOM 876 C CA . GLU A 1 105 ? 6.141 14.976 -1.446 1.00 96.06 105 GLU A CA 1
ATOM 877 C C . GLU A 1 105 ? 6.469 14.373 -2.819 1.00 96.06 105 GLU A C 1
ATOM 879 O O . GLU A 1 105 ? 7.116 13.326 -2.904 1.00 96.06 105 GLU A O 1
ATOM 884 N N . LEU A 1 106 ? 6.000 15.033 -3.881 1.00 97.81 106 LEU A N 1
ATOM 885 C CA . LEU A 1 106 ? 6.267 14.658 -5.269 1.00 97.81 106 LEU A CA 1
ATOM 886 C C . LEU A 1 106 ? 7.781 14.628 -5.549 1.00 97.81 106 LEU A C 1
ATOM 888 O O . LEU A 1 106 ? 8.538 15.401 -4.967 1.00 97.81 106 LEU A O 1
ATOM 892 N N . ASP A 1 107 ? 8.208 13.730 -6.436 1.00 97.81 107 ASP A N 1
ATOM 893 C CA . ASP A 1 107 ? 9.590 13.516 -6.886 1.00 97.81 107 ASP A CA 1
ATOM 894 C C . ASP A 1 107 ? 10.567 12.991 -5.820 1.00 97.81 107 ASP A C 1
ATOM 896 O O . ASP A 1 107 ? 11.742 12.751 -6.119 1.00 97.81 107 ASP A O 1
ATOM 900 N N . LYS A 1 108 ? 10.116 12.735 -4.583 1.00 97.81 108 LYS A N 1
ATOM 901 C CA . LYS A 1 108 ? 10.976 12.093 -3.585 1.00 97.81 108 LYS A CA 1
ATOM 902 C C . LYS A 1 108 ? 11.269 10.639 -3.912 1.00 97.81 108 LYS A C 1
ATOM 904 O O . LYS A 1 108 ? 10.401 9.884 -4.347 1.00 97.81 108 LYS A O 1
ATOM 909 N N . VAL A 1 109 ? 12.513 10.264 -3.630 1.00 97.94 109 VAL A N 1
ATOM 910 C CA . VAL A 1 109 ? 13.050 8.917 -3.798 1.00 97.94 109 VAL A CA 1
ATOM 911 C C . VAL A 1 109 ? 13.147 8.250 -2.436 1.00 97.94 109 VAL A C 1
ATOM 913 O O . VAL A 1 109 ? 13.674 8.841 -1.495 1.00 97.94 109 VAL A O 1
ATOM 916 N N . TYR A 1 110 ? 12.674 7.013 -2.352 1.00 97.88 110 TYR A N 1
ATOM 917 C CA . TYR A 1 110 ? 12.693 6.217 -1.133 1.00 97.88 110 TYR A CA 1
ATOM 918 C C . TYR A 1 110 ? 13.294 4.843 -1.389 1.00 97.88 110 TYR A C 1
ATOM 920 O O . TYR A 1 110 ? 13.040 4.215 -2.419 1.00 97.88 110 TYR A O 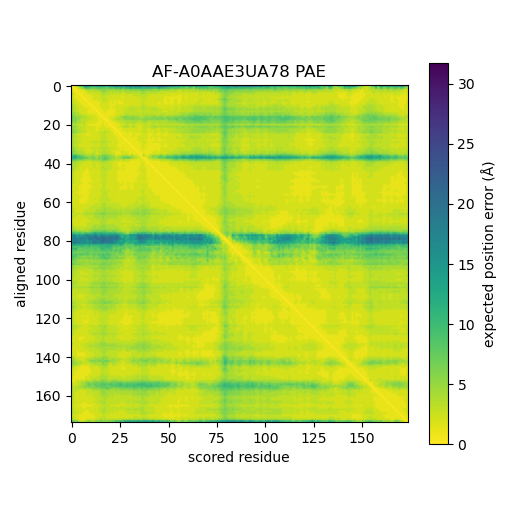1
ATOM 928 N N . SER A 1 111 ? 14.070 4.361 -0.424 1.00 97.06 111 SER A N 1
ATOM 929 C CA . SER A 1 111 ? 14.590 2.996 -0.429 1.00 97.06 111 SER A CA 1
ATOM 930 C C . SER A 1 111 ? 13.472 1.959 -0.290 1.00 97.06 111 SER A C 1
ATOM 932 O O . SER A 1 111 ? 12.362 2.253 0.159 1.00 97.06 111 SER A O 1
ATOM 934 N N . MET A 1 112 ? 13.780 0.699 -0.599 1.00 93.94 112 MET A N 1
ATOM 935 C CA . MET A 1 112 ? 12.850 -0.417 -0.37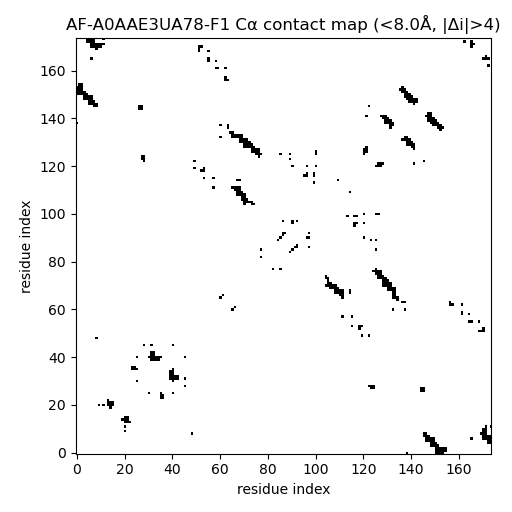4 1.00 93.94 112 MET A CA 1
ATOM 936 C C . MET A 1 112 ? 12.424 -0.600 1.093 1.00 93.94 112 MET A C 1
ATOM 938 O O . MET A 1 112 ? 11.355 -1.158 1.347 1.00 93.94 112 MET A O 1
ATOM 942 N N . ASP A 1 113 ? 13.225 -0.153 2.063 1.00 91.88 113 ASP A N 1
ATOM 943 C CA . ASP A 1 113 ? 12.848 -0.213 3.478 1.00 91.88 113 ASP A CA 1
ATOM 944 C C . ASP A 1 113 ? 11.887 0.911 3.865 1.00 91.88 113 ASP A C 1
ATOM 946 O O . ASP A 1 113 ? 10.889 0.655 4.539 1.00 91.88 113 ASP A O 1
ATOM 950 N N . GLU A 1 114 ? 12.118 2.126 3.369 1.00 96.19 114 GLU A N 1
ATOM 951 C CA . GLU A 1 114 ? 11.199 3.255 3.551 1.00 96.19 114 GLU A CA 1
ATOM 952 C C . GLU A 1 114 ? 9.884 3.056 2.792 1.00 96.19 114 GLU A C 1
ATOM 954 O O . GLU A 1 114 ? 8.829 3.478 3.263 1.00 96.19 114 GLU A O 1
ATOM 959 N N . MET A 1 115 ? 9.918 2.355 1.657 1.00 94.69 115 MET A N 1
ATOM 960 C CA . MET A 1 115 ? 8.734 2.037 0.861 1.00 94.69 115 MET A CA 1
ATOM 961 C C . MET A 1 115 ? 7.653 1.346 1.699 1.00 94.69 115 MET A C 1
ATOM 963 O O . MET A 1 115 ? 6.486 1.713 1.599 1.00 94.69 115 MET A O 1
ATOM 967 N N . LYS A 1 116 ? 8.026 0.440 2.614 1.00 95.19 116 LYS A N 1
ATOM 968 C CA . LYS A 1 116 ? 7.074 -0.224 3.525 1.00 95.19 116 LYS A CA 1
ATOM 969 C C . LYS A 1 116 ? 6.282 0.787 4.357 1.00 95.19 116 LYS A C 1
ATOM 971 O O . LYS A 1 116 ? 5.071 0.646 4.497 1.00 95.19 116 LYS A O 1
ATOM 976 N N . ASN A 1 117 ? 6.949 1.830 4.849 1.00 96.88 117 ASN A N 1
ATOM 977 C CA . ASN A 1 117 ? 6.316 2.901 5.616 1.00 96.88 117 ASN A CA 1
ATOM 978 C C . ASN A 1 117 ? 5.365 3.726 4.746 1.00 96.88 117 ASN A C 1
ATOM 980 O O . ASN A 1 117 ? 4.296 4.112 5.206 1.00 96.88 117 ASN A O 1
ATOM 984 N N . ILE A 1 118 ? 5.698 3.945 3.473 1.00 97.00 118 ILE A N 1
ATOM 985 C CA . ILE A 1 118 ? 4.793 4.606 2.524 1.00 97.00 118 ILE A CA 1
ATOM 986 C C . ILE A 1 118 ? 3.532 3.763 2.306 1.00 97.00 118 ILE A C 1
ATOM 988 O O . ILE A 1 118 ? 2.431 4.314 2.314 1.00 97.00 118 ILE A O 1
ATOM 992 N N . LEU A 1 119 ? 3.658 2.437 2.163 1.00 97.25 119 LEU A N 1
ATOM 993 C CA . LEU A 1 119 ? 2.494 1.549 2.032 1.00 97.25 119 LEU A CA 1
ATOM 994 C C . LEU A 1 119 ? 1.599 1.619 3.274 1.00 97.25 119 LEU A C 1
ATOM 996 O O . LEU A 1 119 ? 0.388 1.756 3.129 1.00 97.25 119 LEU A O 1
ATOM 1000 N N . ILE A 1 120 ? 2.186 1.599 4.475 1.00 96.75 120 ILE A N 1
ATOM 1001 C CA . ILE A 1 120 ? 1.456 1.781 5.741 1.00 96.75 120 ILE A CA 1
ATOM 1002 C C . ILE A 1 120 ? 0.676 3.102 5.722 1.00 96.75 120 ILE A C 1
ATOM 1004 O O . ILE A 1 120 ? -0.521 3.126 5.994 1.00 96.75 120 ILE A O 1
ATOM 1008 N N . LEU A 1 121 ? 1.324 4.208 5.347 1.00 95.69 121 LEU A N 1
ATOM 1009 C CA . LEU A 1 121 ? 0.674 5.520 5.295 1.00 95.69 121 LEU A CA 1
ATOM 1010 C C . LEU A 1 121 ? -0.483 5.575 4.284 1.00 95.69 121 LEU A C 1
ATOM 1012 O O . LEU A 1 121 ? -1.477 6.245 4.563 1.00 95.69 121 LEU A O 1
ATOM 1016 N N . ASN A 1 122 ? -0.377 4.880 3.145 1.00 95.88 122 ASN A N 1
ATOM 1017 C CA . ASN A 1 122 ? -1.471 4.775 2.172 1.00 95.88 122 ASN A CA 1
ATOM 1018 C C . ASN A 1 122 ? -2.631 3.929 2.723 1.00 95.88 122 ASN A C 1
ATOM 1020 O O . ASN A 1 122 ? -3.782 4.352 2.681 1.00 95.88 122 ASN A O 1
ATOM 1024 N N . LEU A 1 123 ? -2.335 2.756 3.292 1.00 96.38 123 LEU A N 1
ATOM 1025 C CA . LEU A 1 123 ? -3.332 1.813 3.822 1.00 96.38 123 LEU A CA 1
ATOM 1026 C C . LEU A 1 123 ? -4.062 2.328 5.072 1.00 96.38 123 LEU A C 1
ATOM 1028 O O . LEU A 1 123 ? -5.149 1.838 5.398 1.00 96.38 123 LEU A O 1
ATOM 1032 N N . ARG A 1 124 ? -3.456 3.283 5.786 1.00 94.44 124 ARG A N 1
ATOM 1033 C CA . ARG A 1 124 ? -4.045 4.006 6.924 1.00 94.44 124 ARG A CA 1
ATOM 1034 C C . ARG A 1 124 ? -4.693 5.329 6.523 1.00 94.44 124 ARG A C 1
ATOM 1036 O O . ARG A 1 124 ? -5.091 6.081 7.404 1.00 94.44 124 ARG A O 1
ATOM 1043 N N . GLU A 1 125 ? -4.779 5.623 5.224 1.00 91.81 125 GLU A N 1
ATOM 1044 C CA . GLU A 1 125 ? -5.415 6.834 4.688 1.00 91.81 125 GLU A CA 1
ATOM 1045 C C . GLU A 1 125 ? -4.776 8.134 5.222 1.00 91.81 125 GLU A C 1
ATOM 1047 O O . GLU A 1 125 ? -5.416 9.181 5.301 1.00 91.81 125 GLU A O 1
ATOM 1052 N N . CYS A 1 126 ? -3.491 8.091 5.591 1.00 92.81 126 CYS A N 1
ATOM 1053 C CA . CYS A 1 126 ? -2.724 9.276 5.986 1.00 92.81 126 CYS A CA 1
ATOM 1054 C C . CYS A 1 126 ? -2.265 10.069 4.755 1.00 92.81 126 CYS A C 1
ATOM 1056 O O . CYS A 1 126 ? -2.182 11.302 4.781 1.00 92.81 126 CYS A O 1
ATOM 1058 N N . VAL A 1 127 ? -1.938 9.344 3.685 1.00 93.75 127 VAL A N 1
ATOM 1059 C CA . VAL A 1 127 ? -1.524 9.880 2.387 1.00 93.75 127 VAL A CA 1
ATOM 1060 C C . VAL A 1 127 ? -2.186 9.080 1.271 1.00 93.75 127 VAL A C 1
ATOM 1062 O O . VAL A 1 127 ? -2.573 7.932 1.468 1.00 93.75 127 VAL A O 1
ATOM 1065 N N . TRP A 1 128 ? -2.261 9.670 0.089 1.00 95.81 128 TRP A N 1
ATOM 1066 C CA . TRP A 1 128 ? -2.487 8.955 -1.161 1.00 95.81 128 TRP A CA 1
ATOM 1067 C C . TRP A 1 128 ? -1.260 9.123 -2.042 1.00 95.81 128 TRP A C 1
ATOM 1069 O O . TRP A 1 128 ? -0.634 10.185 -2.020 1.00 95.81 128 TRP A O 1
ATOM 1079 N N . SER A 1 129 ? -0.894 8.093 -2.804 1.00 96.44 129 SER A N 1
ATOM 1080 C CA . SER A 1 129 ? 0.235 8.190 -3.723 1.00 96.44 129 SER A CA 1
ATOM 1081 C C . SER A 1 129 ? 0.201 7.219 -4.896 1.00 96.44 129 SER A C 1
ATOM 1083 O O . SER A 1 129 ? -0.416 6.152 -4.836 1.00 96.44 129 SER A O 1
ATOM 1085 N N . ARG A 1 130 ? 0.948 7.595 -5.939 1.00 98.12 130 ARG A N 1
ATOM 1086 C CA . ARG A 1 130 ? 1.469 6.700 -6.973 1.00 98.12 130 ARG A CA 1
ATOM 1087 C C . ARG A 1 130 ? 2.993 6.669 -6.885 1.00 98.12 130 ARG A C 1
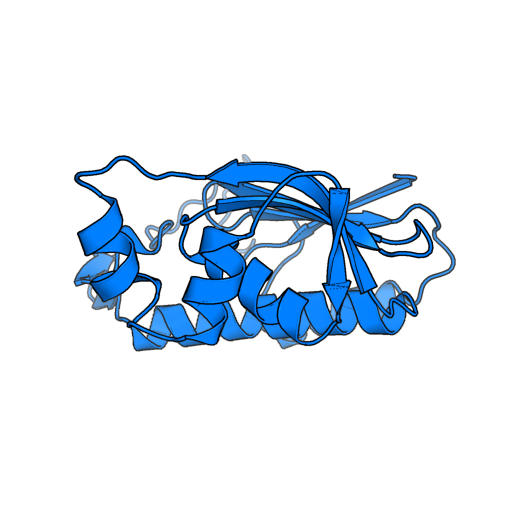ATOM 1089 O O . ARG A 1 130 ? 3.634 7.715 -6.757 1.00 98.12 130 ARG A O 1
ATOM 1096 N N . LEU A 1 131 ? 3.555 5.470 -6.950 1.00 98.31 131 LEU A N 1
ATOM 1097 C CA . LEU A 1 131 ? 4.977 5.179 -6.817 1.00 98.31 131 LEU A CA 1
ATOM 1098 C C . LEU A 1 131 ? 5.467 4.493 -8.086 1.00 98.31 131 LEU A C 1
ATOM 1100 O O . LEU A 1 131 ? 4.851 3.530 -8.533 1.00 98.31 131 LEU A O 1
ATOM 1104 N N . LEU A 1 132 ? 6.588 4.945 -8.632 1.00 98.44 132 LEU A N 1
ATOM 1105 C CA . LEU A 1 132 ? 7.240 4.324 -9.780 1.00 98.44 132 LEU A CA 1
ATOM 1106 C C . LEU A 1 132 ? 8.559 3.697 -9.336 1.00 98.44 132 LEU A C 1
ATOM 1108 O O . LEU A 1 132 ? 9.351 4.343 -8.651 1.00 98.44 132 LEU A O 1
ATOM 1112 N N . SER A 1 133 ? 8.817 2.454 -9.728 1.00 97.88 133 SER A N 1
ATOM 1113 C CA . SER A 1 133 ? 10.136 1.842 -9.562 1.00 97.88 133 SER A CA 1
ATOM 1114 C C . SER A 1 133 ? 11.197 2.640 -10.321 1.00 97.88 133 SER A C 1
ATOM 1116 O O . SER A 1 133 ? 10.952 3.079 -11.442 1.00 97.88 133 SER A O 1
ATOM 1118 N N . ASP A 1 134 ? 12.395 2.758 -9.763 1.00 96.69 134 ASP A N 1
ATOM 1119 C CA . ASP A 1 134 ? 13.568 3.384 -10.392 1.00 96.69 134 ASP A CA 1
ATOM 1120 C C . ASP A 1 134 ? 13.868 2.977 -11.837 1.00 96.69 134 ASP A C 1
ATOM 1122 O O . ASP A 1 134 ? 14.324 3.798 -12.631 1.00 96.69 134 ASP A O 1
ATOM 1126 N N . ASN A 1 135 ? 13.605 1.726 -12.190 1.00 95.81 135 ASN A N 1
ATOM 1127 C CA . ASN A 1 135 ? 13.790 1.200 -13.539 1.00 95.81 135 ASN A CA 1
ATOM 1128 C C . ASN A 1 135 ? 12.577 1.409 -14.473 1.00 95.81 135 ASN A C 1
ATOM 1130 O O . ASN A 1 135 ? 12.615 0.982 -15.624 1.00 95.81 135 ASN A O 1
ATOM 1134 N N . GLY A 1 136 ? 11.501 2.045 -13.998 1.00 96.19 136 GLY A N 1
ATOM 1135 C CA . GLY A 1 136 ? 10.274 2.309 -14.759 1.00 96.19 136 GLY A CA 1
ATOM 1136 C C . GLY A 1 136 ? 9.431 1.071 -15.104 1.00 96.19 136 GLY A C 1
ATOM 1137 O O . GLY A 1 136 ? 8.519 1.166 -15.928 1.00 96.19 136 GLY A O 1
ATOM 1138 N N . ILE A 1 137 ? 9.726 -0.094 -14.517 1.00 96.75 137 ILE A N 1
ATOM 1139 C CA . ILE A 1 137 ? 9.040 -1.357 -14.828 1.00 96.75 137 ILE A CA 1
ATOM 1140 C C . ILE A 1 137 ? 7.699 -1.475 -14.109 1.00 96.75 137 ILE A C 1
ATOM 1142 O O . ILE A 1 137 ? 6.729 -1.948 -14.699 1.00 96.75 137 ILE A O 1
ATOM 1146 N N . CYS A 1 138 ? 7.646 -1.057 -12.847 1.00 97.44 138 CYS A N 1
ATOM 1147 C CA . CYS A 1 138 ? 6.519 -1.261 -11.953 1.00 97.44 138 CYS A CA 1
ATOM 1148 C C . CYS A 1 138 ? 5.991 0.075 -11.435 1.00 97.44 138 CYS A C 1
ATOM 1150 O O . CYS A 1 138 ? 6.749 0.919 -10.957 1.00 97.44 138 CYS A O 1
ATOM 1152 N N . GLU A 1 139 ? 4.678 0.246 -11.495 1.00 98.06 139 GLU A N 1
ATOM 1153 C CA . GLU A 1 139 ? 3.988 1.380 -10.899 1.00 98.06 139 GLU A CA 1
ATOM 1154 C C . GLU A 1 139 ? 2.962 0.881 -9.890 1.00 98.06 139 GLU A C 1
ATOM 1156 O O . GLU A 1 139 ? 2.204 -0.038 -10.184 1.00 98.06 139 GLU A O 1
ATOM 1161 N N . ILE A 1 140 ? 2.917 1.493 -8.712 1.00 98.12 140 ILE A N 1
ATOM 1162 C CA . ILE A 1 140 ? 1.966 1.164 -7.653 1.00 98.12 140 ILE A CA 1
ATOM 1163 C C . ILE A 1 140 ? 1.122 2.396 -7.366 1.00 98.12 140 ILE A C 1
ATOM 1165 O O . ILE A 1 140 ? 1.656 3.441 -7.009 1.00 98.12 140 ILE A O 1
ATOM 1169 N N . GLY A 1 141 ? -0.192 2.269 -7.475 1.00 96.62 141 GLY A N 1
ATOM 1170 C CA . GLY A 1 141 ? -1.157 3.277 -7.058 1.00 96.62 141 GLY A CA 1
ATOM 1171 C C . GLY A 1 141 ? -2.124 2.722 -6.023 1.00 96.62 141 GLY A C 1
ATOM 1172 O O . GLY A 1 141 ? -2.385 1.522 -5.975 1.00 96.62 141 GLY A O 1
ATOM 1173 N N . PHE A 1 142 ? -2.697 3.604 -5.214 1.00 93.56 142 PHE A N 1
ATOM 1174 C CA . PHE A 1 142 ? -3.759 3.247 -4.277 1.00 93.56 142 PHE A CA 1
ATOM 1175 C C . PHE A 1 142 ? -5.072 3.898 -4.700 1.00 93.56 142 PHE A C 1
ATOM 1177 O O . PHE A 1 142 ? -5.105 5.054 -5.107 1.00 93.56 142 PHE A O 1
ATOM 1184 N N . GLY A 1 143 ? -6.159 3.142 -4.651 1.00 90.31 143 GLY A N 1
ATOM 1185 C CA . GLY A 1 143 ? -7.520 3.652 -4.738 1.00 90.31 143 GLY A CA 1
ATOM 1186 C C . GLY A 1 143 ? -8.202 3.624 -3.378 1.00 90.31 143 GLY A C 1
ATOM 1187 O O . GLY A 1 143 ? -7.590 3.317 -2.355 1.00 90.31 143 GLY A O 1
ATOM 1188 N N . TYR A 1 144 ? -9.497 3.915 -3.394 1.00 88.12 144 TYR A N 1
ATOM 1189 C CA . TYR A 1 144 ? -10.356 3.750 -2.227 1.00 88.12 144 TYR A CA 1
ATOM 1190 C C . TYR A 1 144 ? -10.499 2.280 -1.831 1.00 88.12 144 TYR A C 1
ATOM 1192 O O . TYR A 1 144 ? -10.198 1.376 -2.615 1.00 88.12 144 TYR A O 1
ATOM 1200 N N . ASP A 1 145 ? -10.986 2.053 -0.614 1.00 93.06 145 ASP A N 1
ATOM 1201 C CA . ASP A 1 145 ? -11.462 0.755 -0.142 1.00 93.06 145 ASP A CA 1
ATOM 1202 C C . ASP A 1 145 ? -10.446 -0.386 -0.308 1.00 93.06 145 ASP A C 1
ATOM 1204 O O . ASP A 1 145 ? -10.823 -1.504 -0.639 1.00 93.06 145 ASP A O 1
ATOM 1208 N N . TYR A 1 146 ? -9.151 -0.141 -0.095 1.00 95.38 146 TYR A N 1
ATOM 1209 C CA . TYR A 1 146 ? -8.093 -1.156 -0.241 1.00 95.38 146 TYR A CA 1
ATOM 1210 C C . TYR A 1 146 ? -7.918 -1.726 -1.661 1.00 95.38 146 TYR A C 1
ATOM 1212 O O . TYR A 1 146 ? -7.346 -2.806 -1.835 1.00 95.38 146 TYR A O 1
ATOM 1220 N N . TYR A 1 147 ? -8.343 -1.015 -2.703 1.00 96.38 147 TYR A N 1
ATOM 1221 C CA . TYR A 1 147 ? -7.916 -1.332 -4.065 1.00 96.38 147 TYR A CA 1
ATOM 1222 C C . TYR A 1 147 ? -6.503 -0.789 -4.309 1.00 96.38 147 TYR A C 1
ATOM 1224 O O . TYR A 1 147 ? -6.295 0.420 -4.312 1.00 96.38 147 TYR A O 1
ATOM 1232 N N . ALA A 1 148 ? -5.527 -1.668 -4.533 1.00 97.62 148 ALA A N 1
ATOM 1233 C CA . ALA A 1 148 ? -4.180 -1.296 -4.962 1.00 97.62 148 ALA A CA 1
ATOM 1234 C C . ALA A 1 148 ? -4.009 -1.624 -6.448 1.00 97.62 148 ALA A C 1
ATOM 1236 O O . ALA A 1 148 ? -4.338 -2.724 -6.881 1.00 97.62 148 ALA A O 1
ATOM 1237 N N . TYR A 1 149 ? -3.487 -0.688 -7.226 1.00 98.00 149 TYR A N 1
ATOM 1238 C CA . TYR A 1 149 ? -3.226 -0.845 -8.652 1.00 98.00 149 TYR A CA 1
ATOM 1239 C C . TYR A 1 149 ? -1.737 -1.074 -8.850 1.00 98.00 149 TYR A C 1
ATOM 1241 O O . TYR A 1 149 ? -0.922 -0.295 -8.364 1.00 98.00 149 TYR A O 1
ATOM 1249 N N . VAL A 1 150 ? -1.385 -2.144 -9.548 1.00 97.75 150 VAL A N 1
ATOM 1250 C CA . VAL A 1 150 ? -0.009 -2.480 -9.893 1.00 97.75 150 VAL A CA 1
ATOM 1251 C C . VAL A 1 150 ? 0.089 -2.575 -11.403 1.00 97.75 150 VAL A C 1
ATOM 1253 O O . VAL A 1 150 ? -0.439 -3.503 -12.015 1.00 97.75 150 VAL A O 1
ATOM 1256 N N . GLY A 1 151 ? 0.747 -1.593 -11.997 1.00 97.12 151 GLY A N 1
ATOM 1257 C CA . GLY A 1 151 ? 1.037 -1.547 -13.415 1.00 97.12 151 GLY A CA 1
ATOM 1258 C C . GLY A 1 151 ? 2.407 -2.133 -13.730 1.00 97.12 151 GLY A C 1
ATOM 1259 O O . GLY A 1 151 ? 3.357 -1.940 -12.973 1.00 97.12 151 GLY A O 1
ATOM 1260 N N . PHE A 1 152 ? 2.526 -2.766 -14.894 1.00 96.88 152 PHE A N 1
ATOM 1261 C CA . PHE A 1 152 ? 3.789 -3.223 -15.466 1.00 96.88 152 PHE A CA 1
ATOM 1262 C C . PHE A 1 152 ? 3.982 -2.633 -16.864 1.00 96.88 152 PHE A C 1
ATOM 1264 O O . PHE A 1 152 ? 3.039 -2.571 -17.657 1.00 96.88 152 PHE A O 1
ATOM 1271 N N . SER A 1 153 ? 5.191 -2.173 -17.179 1.00 95.00 153 SER A N 1
ATOM 1272 C CA . SER A 1 153 ? 5.533 -1.646 -18.510 1.00 95.00 153 SER A CA 1
ATOM 1273 C C . SER A 1 153 ? 6.058 -2.711 -19.479 1.00 95.00 153 SER A C 1
ATOM 1275 O O . SER A 1 153 ? 6.361 -2.384 -20.619 1.00 95.00 153 SER A O 1
ATOM 1277 N N . THR A 1 154 ? 6.147 -3.970 -19.040 1.00 90.94 154 THR A N 1
ATOM 1278 C CA . THR A 1 154 ? 6.554 -5.122 -19.853 1.00 90.94 154 THR A CA 1
ATOM 1279 C C . THR A 1 154 ? 5.885 -6.402 -19.351 1.00 90.94 154 THR A C 1
ATOM 1281 O O . THR A 1 154 ? 5.556 -6.523 -18.167 1.00 90.94 154 THR A O 1
ATOM 1284 N N . PHE A 1 155 ? 5.725 -7.379 -20.242 1.00 86.31 155 PHE A N 1
ATOM 1285 C CA . PHE A 1 155 ? 5.284 -8.739 -19.914 1.00 86.31 155 PHE A CA 1
ATOM 1286 C C . PHE A 1 155 ? 6.436 -9.695 -19.574 1.00 86.31 155 PHE A C 1
ATOM 1288 O O . PHE A 1 155 ? 6.172 -10.821 -19.151 1.00 86.31 155 PHE A O 1
ATOM 1295 N N . ASP A 1 156 ? 7.695 -9.271 -19.736 1.00 89.75 156 ASP A N 1
ATOM 1296 C CA . ASP A 1 156 ? 8.894 -10.064 -19.417 1.00 89.75 156 ASP A CA 1
ATOM 1297 C C . ASP A 1 156 ? 9.178 -10.077 -17.904 1.00 89.75 156 ASP A C 1
ATOM 1299 O O . ASP A 1 156 ? 10.224 -9.660 -17.409 1.00 89.75 156 ASP A O 1
ATOM 1303 N N . LEU A 1 157 ? 8.168 -10.495 -17.146 1.00 89.94 157 LEU A N 1
ATOM 1304 C CA . LEU A 1 157 ? 8.172 -10.610 -15.697 1.00 89.94 157 LEU A CA 1
ATOM 1305 C C . LEU A 1 157 ? 7.645 -11.989 -15.304 1.00 89.94 157 LEU A C 1
ATOM 1307 O O . LEU A 1 157 ? 6.860 -12.597 -16.039 1.00 89.94 157 LEU A O 1
ATOM 1311 N N . PRO A 1 158 ? 7.996 -12.494 -14.110 1.00 92.50 158 PRO A N 1
ATOM 1312 C CA . PRO A 1 158 ? 7.470 -13.756 -13.606 1.00 92.50 158 PRO A CA 1
ATOM 1313 C C . PRO A 1 158 ? 6.010 -13.599 -13.129 1.00 92.50 158 PRO A C 1
ATOM 1315 O O . PRO A 1 158 ? 5.687 -13.879 -11.977 1.00 92.50 158 PRO A O 1
ATOM 1318 N N . LEU A 1 159 ? 5.096 -13.174 -14.013 1.00 92.31 159 LEU A N 1
ATOM 1319 C CA . LEU A 1 159 ? 3.696 -12.849 -13.705 1.00 92.31 159 LEU A CA 1
ATOM 1320 C C . LEU A 1 159 ? 2.969 -14.006 -13.008 1.00 92.31 159 LEU A C 1
ATOM 1322 O O . LEU A 1 159 ? 2.195 -13.785 -12.082 1.00 92.31 159 LEU A O 1
ATOM 1326 N N . LYS A 1 160 ? 3.262 -15.255 -13.387 1.00 93.62 160 LYS A N 1
ATOM 1327 C CA . LYS A 1 160 ? 2.711 -16.432 -12.702 1.00 93.62 160 LYS A CA 1
ATOM 1328 C C . LYS A 1 160 ? 3.118 -16.481 -11.224 1.00 93.62 160 LYS A C 1
ATOM 1330 O O . LYS A 1 160 ? 2.261 -16.694 -10.375 1.00 93.62 160 LYS A O 1
ATOM 1335 N N . GLN A 1 161 ? 4.395 -16.247 -10.920 1.00 94.94 161 GLN A N 1
ATOM 1336 C CA . GLN A 1 161 ? 4.902 -16.227 -9.546 1.00 94.94 161 GLN A CA 1
ATOM 1337 C C . GLN A 1 161 ? 4.302 -15.066 -8.752 1.00 94.94 161 GLN A C 1
ATOM 1339 O O . GLN A 1 161 ? 3.918 -15.244 -7.597 1.00 94.94 161 GLN A O 1
ATOM 1344 N N . ILE A 1 162 ? 4.179 -13.892 -9.377 1.00 95.25 162 ILE A N 1
ATOM 1345 C CA . ILE A 1 162 ? 3.544 -12.738 -8.739 1.00 95.25 162 ILE A CA 1
ATOM 1346 C C . ILE A 1 162 ? 2.093 -13.073 -8.381 1.00 95.25 162 ILE A C 1
ATOM 1348 O O . ILE A 1 162 ? 1.669 -12.869 -7.245 1.00 95.25 162 ILE A O 1
ATOM 1352 N N . ASN A 1 163 ? 1.348 -13.6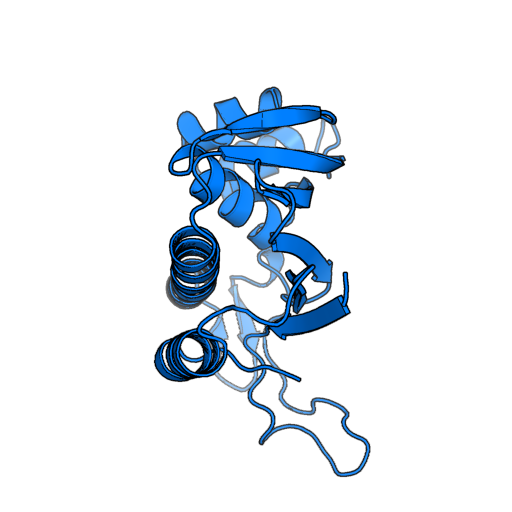38 -9.331 1.00 95.44 163 ASN A N 1
ATOM 1353 C CA . ASN A 1 163 ? -0.037 -14.035 -9.127 1.00 95.44 163 ASN A CA 1
ATOM 1354 C C . ASN A 1 163 ? -0.175 -15.068 -7.993 1.00 95.44 163 ASN A C 1
ATOM 1356 O O . ASN A 1 163 ? -1.003 -14.917 -7.098 1.00 95.44 163 ASN A O 1
ATOM 1360 N N . GLU A 1 164 ? 0.686 -16.087 -7.972 1.00 95.81 164 GLU A N 1
ATOM 1361 C CA . GLU A 1 164 ? 0.728 -17.082 -6.894 1.00 95.81 164 GLU A CA 1
ATOM 1362 C C . GLU A 1 164 ? 1.024 -16.450 -5.525 1.00 95.81 164 GLU A C 1
ATOM 1364 O O . GLU A 1 164 ? 0.399 -16.835 -4.534 1.00 95.81 164 GLU A O 1
ATOM 1369 N N . SER A 1 165 ? 1.926 -15.463 -5.453 1.00 95.56 165 SER A N 1
ATOM 1370 C CA . SER A 1 165 ? 2.189 -14.729 -4.211 1.00 95.56 165 SER A CA 1
ATOM 1371 C C . SER A 1 165 ? 0.956 -13.960 -3.731 1.00 95.56 165 SER A C 1
ATOM 1373 O O . SER A 1 165 ? 0.613 -14.043 -2.549 1.00 95.56 165 SER A O 1
ATOM 1375 N N . ILE A 1 166 ? 0.244 -13.274 -4.632 1.00 97.44 166 ILE A N 1
ATOM 1376 C CA . ILE A 1 166 ? -0.985 -12.534 -4.306 1.00 97.44 166 ILE A CA 1
ATOM 1377 C C . ILE A 1 166 ? -2.004 -13.469 -3.637 1.00 97.44 166 ILE A C 1
ATOM 1379 O O . ILE A 1 166 ? -2.399 -13.236 -2.490 1.00 97.44 166 ILE A O 1
ATOM 1383 N N . PHE A 1 167 ? -2.341 -14.583 -4.295 1.00 96.88 167 PHE A N 1
ATOM 1384 C CA . PHE A 1 167 ? -3.315 -15.546 -3.774 1.00 96.88 167 PHE A CA 1
ATOM 1385 C C . PHE A 1 167 ? -2.853 -16.234 -2.485 1.00 96.88 167 PHE A C 1
ATOM 1387 O O . PHE A 1 167 ? -3.635 -16.379 -1.545 1.00 96.88 167 PHE A O 1
ATOM 1394 N N . LYS A 1 168 ? -1.576 -16.630 -2.392 1.00 96.69 168 LYS A N 1
ATOM 1395 C CA . LYS A 1 168 ? -1.022 -17.287 -1.194 1.00 96.69 168 LYS A CA 1
ATOM 1396 C C . LYS A 1 168 ? -1.082 -16.392 0.045 1.00 96.69 168 LYS A C 1
ATOM 1398 O O . LYS A 1 168 ? -1.160 -16.903 1.160 1.00 96.69 168 LYS A O 1
ATOM 1403 N N . ASN A 1 169 ? -1.028 -15.076 -0.138 1.00 97.06 169 ASN A N 1
ATOM 1404 C CA . ASN A 1 169 ? -1.144 -14.105 0.946 1.00 97.06 169 ASN A CA 1
ATOM 1405 C C . ASN A 1 169 ? -2.592 -13.636 1.175 1.00 97.06 169 ASN A C 1
ATOM 1407 O O . ASN A 1 169 ? -2.797 -12.683 1.918 1.00 97.06 169 ASN A O 1
ATOM 1411 N N . GLY A 1 170 ? -3.593 -14.295 0.581 1.00 96.75 170 GLY A N 1
ATOM 1412 C CA . GLY A 1 170 ? -5.006 -13.994 0.824 1.00 96.75 170 GLY A CA 1
ATOM 1413 C C . GLY A 1 170 ? -5.475 -12.669 0.220 1.00 96.75 170 GLY A C 1
ATOM 1414 O O . GLY A 1 170 ? -6.401 -12.062 0.756 1.00 96.75 170 GLY A O 1
ATOM 1415 N N . LEU A 1 171 ? -4.823 -12.215 -0.853 1.00 98.19 171 LEU A N 1
ATOM 1416 C CA . LEU A 1 171 ? -5.268 -11.111 -1.699 1.00 98.19 171 LEU A CA 1
ATOM 1417 C C . LEU A 1 171 ? -5.699 -11.652 -3.068 1.00 98.19 171 LEU A C 1
ATOM 1419 O O . LEU A 1 171 ? -5.395 -12.789 -3.433 1.00 98.19 171 LEU A O 1
ATOM 1423 N N . PHE A 1 172 ? -6.414 -10.831 -3.830 1.00 97.62 172 PHE A N 1
ATOM 1424 C CA . PHE A 1 172 ? -7.060 -11.232 -5.074 1.00 97.62 172 PHE A CA 1
ATOM 1425 C C . PHE A 1 172 ? -6.873 -10.173 -6.151 1.00 97.62 172 PHE A C 1
ATOM 1427 O O . PHE A 1 172 ? -6.922 -8.977 -5.864 1.00 97.62 172 PHE A O 1
ATOM 1434 N N . ILE A 1 173 ? -6.701 -10.623 -7.393 1.00 95.12 173 ILE A N 1
ATOM 1435 C CA . ILE A 1 173 ? -6.760 -9.769 -8.581 1.00 95.12 173 ILE A CA 1
ATOM 1436 C C . ILE A 1 173 ? -8.210 -9.744 -9.066 1.00 95.12 173 ILE A C 1
ATOM 1438 O O . ILE A 1 173 ? -8.841 -10.802 -9.142 1.00 95.12 173 ILE A O 1
ATOM 1442 N N . GLY A 1 174 ? -8.740 -8.569 -9.401 1.00 85.00 174 GLY A N 1
ATOM 1443 C CA . GLY A 1 174 ? -10.093 -8.448 -9.946 1.00 85.00 174 GLY A CA 1
ATOM 1444 C C . GLY A 1 174 ? -10.304 -7.242 -10.823 1.00 85.00 174 GLY A C 1
ATOM 1445 O O . GLY A 1 174 ? -9.459 -6.329 -10.813 1.00 85.00 174 GLY A O 1
#

Nearest PDB structures (foldseek):
  4z9m-assembly2_B  TM=3.853E-01  e=1.527E-01  Homo sapiens
  4z9m-assembly7_G  TM=3.364E-01  e=1.962E-01  Homo sapiens
  3ju6-assembly1_B  TM=2.756E-01  e=1.137E+00  Apostichopus japonicus
  4v7n-assembly12_BF  TM=2.637E-01  e=3.304E+00  Namalycastis sp. ST01

Mean predicted aligned error: 3.54 Å

Sequence (174 aa):
MELEWRISKYNPIYRNENGAYTKDEWTSYSDIGRIYEESVFTKEEYLETEGRYIKVITEILRLCNTQQVVVIACEKFTTVQTKALIYKKMLENDPALITIFENFELDKVYSMDEMKNILILNLRECVWSRLLSDNGICEIGFGYDYYAYVGFSTFDLPLKQINESIFKNGLFIG

pLDDT: mean 93.87, std 5.97, range [62.06, 98.44]

Foldseek 3Di:
DVDKWWKFLQDQVQADPVRDRDAFDDQAPVQQQPDGPHDGRHPVNLVLRLVLVLQLVLVVCVLVVFFKKFWADKDFPDDPVCVVVCCVPQVVVPPLLVVCLVPPDHGDMGGSVSVSSVSSCCRNVRMFTWIAGPVRAWIWGDDGRGTIMIDGPDPPTPVVVSQVSSVVSSMDTD